Protein AF-A0A815LJ45-F1 (afdb_monomer_lite)

Structure (mmCIF, N/CA/C/O backbone):
data_AF-A0A815LJ45-F1
#
_entry.id   AF-A0A815LJ45-F1
#
loop_
_atom_site.group_PDB
_atom_site.id
_atom_site.type_symbol
_atom_site.label_atom_id
_atom_site.label_alt_id
_atom_site.label_comp_id
_atom_site.label_asym_id
_atom_site.label_entity_id
_atom_site.label_seq_id
_atom_site.pdbx_PDB_ins_code
_atom_site.Cartn_x
_atom_site.Cartn_y
_atom_site.Cartn_z
_atom_site.occupancy
_atom_site.B_iso_or_equiv
_atom_site.auth_seq_id
_atom_site.auth_comp_id
_atom_site.auth_asym_id
_atom_site.auth_atom_id
_atom_site.pdbx_PDB_model_num
ATOM 1 N N . MET A 1 1 ? 2.886 -9.103 -14.805 1.00 48.50 1 MET A N 1
ATOM 2 C CA . MET A 1 1 ? 1.710 -8.616 -14.045 1.00 48.50 1 MET A CA 1
ATOM 3 C C . MET A 1 1 ? 1.978 -8.802 -12.546 1.00 48.50 1 MET A C 1
ATOM 5 O O . MET A 1 1 ? 1.278 -9.537 -11.872 1.00 48.50 1 MET A O 1
ATOM 9 N N . LEU A 1 2 ? 3.054 -8.185 -12.038 1.00 46.62 2 LEU A N 1
ATOM 10 C CA . LEU A 1 2 ? 3.674 -8.538 -10.748 1.00 46.62 2 LEU A CA 1
ATOM 11 C C . LEU A 1 2 ? 3.187 -7.682 -9.554 1.00 46.62 2 LEU A C 1
ATOM 13 O O . LEU A 1 2 ? 3.684 -7.843 -8.452 1.00 46.62 2 LEU A O 1
ATOM 17 N N . LEU A 1 3 ? 2.211 -6.784 -9.755 1.00 54.44 3 LEU A N 1
ATOM 18 C CA . LEU A 1 3 ? 1.687 -5.864 -8.722 1.00 54.44 3 LEU A CA 1
ATOM 19 C C . LEU A 1 3 ? 0.338 -6.307 -8.109 1.00 54.44 3 LEU A C 1
ATOM 21 O O . LEU A 1 3 ? -0.313 -5.557 -7.384 1.00 54.44 3 LEU A O 1
ATOM 25 N N . SER A 1 4 ? -0.126 -7.511 -8.455 1.00 55.34 4 SER A N 1
ATOM 26 C CA . SER A 1 4 ? -1.468 -7.998 -8.109 1.00 55.34 4 SER A CA 1
ATOM 27 C C . SER A 1 4 ? -1.611 -8.449 -6.651 1.00 55.34 4 SER A C 1
ATOM 29 O O . SER A 1 4 ? -2.731 -8.522 -6.165 1.00 55.34 4 SER A O 1
ATOM 31 N N . ALA A 1 5 ? -0.520 -8.793 -5.960 1.00 53.91 5 ALA A N 1
ATOM 32 C CA . ALA A 1 5 ? -0.608 -9.372 -4.617 1.00 53.91 5 ALA A CA 1
ATOM 33 C C . ALA A 1 5 ? -0.769 -8.309 -3.512 1.00 53.91 5 ALA A C 1
ATOM 35 O O . ALA A 1 5 ? -1.632 -8.463 -2.649 1.00 53.91 5 ALA A O 1
ATOM 36 N N . ASP A 1 6 ? -0.023 -7.198 -3.573 1.00 72.44 6 ASP A N 1
ATOM 37 C CA . ASP A 1 6 ? -0.115 -6.116 -2.574 1.00 72.44 6 ASP A CA 1
ATOM 38 C C . ASP A 1 6 ? -1.450 -5.364 -2.632 1.00 72.44 6 ASP A C 1
ATOM 40 O O . ASP A 1 6 ? -2.032 -5.008 -1.605 1.00 72.44 6 ASP A O 1
ATOM 44 N N . SER A 1 7 ? -1.985 -5.157 -3.836 1.00 82.25 7 SER A N 1
ATOM 45 C CA . SER A 1 7 ? -3.263 -4.464 -4.032 1.00 82.25 7 SER A CA 1
ATOM 46 C C . SER A 1 7 ? -4.451 -5.271 -3.491 1.00 82.25 7 SER A C 1
ATOM 48 O O . SER A 1 7 ? -5.361 -4.701 -2.894 1.00 82.25 7 SER A O 1
ATOM 50 N N . CYS A 1 8 ? -4.432 -6.602 -3.619 1.00 85.94 8 CYS A N 1
ATOM 51 C CA . CYS A 1 8 ? -5.471 -7.463 -3.049 1.00 85.94 8 CYS A CA 1
ATOM 52 C C . CYS A 1 8 ? -5.411 -7.519 -1.518 1.00 85.94 8 CYS A C 1
ATOM 54 O O . CYS A 1 8 ? -6.452 -7.454 -0.863 1.00 85.94 8 CYS A O 1
ATOM 56 N N . LEU A 1 9 ? -4.210 -7.616 -0.939 1.00 87.25 9 LEU A N 1
ATOM 57 C CA . LEU A 1 9 ? -4.049 -7.641 0.514 1.00 87.25 9 LEU A CA 1
ATOM 58 C C . LEU A 1 9 ? -4.470 -6.305 1.141 1.00 87.25 9 LEU A C 1
ATOM 60 O O . LEU A 1 9 ? -5.225 -6.293 2.111 1.00 87.25 9 LEU A O 1
ATOM 64 N N . THR A 1 10 ? -4.047 -5.181 0.556 1.00 88.94 10 THR A N 1
ATOM 65 C CA . THR A 1 10 ? -4.463 -3.842 1.007 1.00 88.94 10 THR A CA 1
ATOM 66 C C . THR A 1 10 ? -5.972 -3.632 0.870 1.00 88.94 10 THR A C 1
ATOM 68 O O . THR A 1 10 ? -6.578 -3.069 1.780 1.00 88.94 10 THR A O 1
ATOM 71 N N . ALA A 1 11 ? -6.602 -4.157 -0.188 1.00 89.94 11 ALA A N 1
ATOM 72 C CA . ALA A 1 11 ? -8.059 -4.147 -0.336 1.00 89.94 11 ALA A CA 1
ATOM 73 C C . ALA A 1 11 ? -8.775 -4.951 0.760 1.00 89.94 11 ALA A C 1
ATOM 75 O O . ALA A 1 11 ? -9.761 -4.476 1.320 1.00 89.94 11 ALA A O 1
ATOM 76 N N . LEU A 1 12 ? -8.280 -6.152 1.088 1.00 92.38 12 LEU A N 1
ATOM 77 C CA . LEU A 1 12 ? -8.844 -6.982 2.157 1.00 92.38 12 LEU A CA 1
ATOM 78 C C . LEU A 1 12 ? -8.723 -6.298 3.522 1.00 92.38 12 LEU A C 1
ATOM 80 O O . LEU A 1 12 ? -9.699 -6.259 4.271 1.00 92.38 12 LEU A O 1
ATOM 84 N N . VAL A 1 13 ? -7.557 -5.722 3.828 1.00 91.38 13 VAL A N 1
ATOM 85 C CA . VAL A 1 13 ? -7.333 -4.972 5.073 1.00 91.38 13 VAL A CA 1
ATOM 86 C C . VAL A 1 13 ? -8.279 -3.775 5.148 1.00 91.38 13 VAL A C 1
ATOM 88 O O . VAL A 1 13 ? -8.989 -3.632 6.142 1.00 91.38 13 VAL A O 1
ATOM 91 N N . PHE A 1 1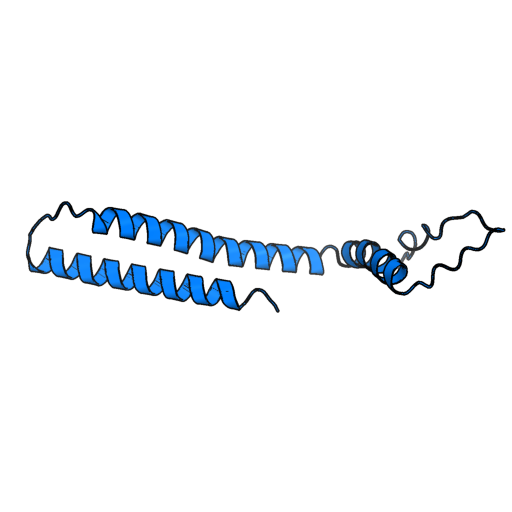4 ? -8.370 -2.978 4.081 1.00 92.25 14 PHE A N 1
ATOM 92 C CA . PHE A 1 14 ? -9.272 -1.827 4.014 1.00 92.25 14 PHE A CA 1
ATOM 93 C C . PHE A 1 14 ? -10.747 -2.226 4.192 1.00 92.25 14 PHE A C 1
ATOM 95 O O . PHE A 1 14 ? -11.464 -1.622 4.988 1.00 92.25 14 PHE A O 1
ATOM 102 N N . ALA A 1 15 ? -11.202 -3.281 3.509 1.00 94.12 15 ALA A N 1
ATOM 103 C CA . ALA A 1 15 ? -12.571 -3.777 3.631 1.00 94.12 15 ALA A CA 1
ATOM 104 C C . ALA A 1 15 ? -12.879 -4.279 5.050 1.00 94.12 15 ALA A C 1
ATOM 106 O O . ALA A 1 15 ? -13.951 -4.000 5.589 1.00 94.12 15 ALA A O 1
ATOM 107 N N . SER A 1 16 ? -11.932 -4.989 5.674 1.00 94.06 16 SER A N 1
ATOM 108 C CA . SER A 1 16 ? -12.080 -5.466 7.051 1.00 94.06 16 SER A CA 1
ATOM 109 C C . SER A 1 16 ? -12.148 -4.320 8.066 1.00 94.06 16 SER A C 1
ATOM 111 O O . SER A 1 16 ? -12.957 -4.383 8.993 1.00 94.06 16 SER A O 1
ATOM 113 N N . ASP A 1 17 ? -11.374 -3.249 7.864 1.00 93.75 17 ASP A N 1
ATOM 114 C CA . ASP A 1 17 ? -11.393 -2.062 8.721 1.00 93.75 17 ASP A CA 1
ATOM 115 C C . ASP A 1 17 ? -12.714 -1.292 8.585 1.00 93.75 17 ASP A C 1
ATOM 117 O O . ASP A 1 17 ? -13.349 -0.967 9.588 1.00 93.75 17 ASP A O 1
ATOM 121 N N . MET A 1 18 ? -13.207 -1.115 7.354 1.00 93.12 18 MET A N 1
ATOM 122 C CA . MET A 1 18 ? -14.508 -0.490 7.090 1.00 93.12 18 MET A CA 1
ATOM 123 C C . MET A 1 18 ? -15.668 -1.276 7.712 1.00 93.12 18 MET A C 1
ATOM 125 O O . MET A 1 18 ? -16.544 -0.688 8.351 1.00 93.12 18 MET A O 1
ATOM 129 N N . LEU A 1 19 ? -15.654 -2.608 7.595 1.00 95.62 19 LEU A N 1
ATOM 130 C CA . LEU A 1 19 ? -16.623 -3.470 8.278 1.00 95.62 19 LEU A CA 1
ATOM 131 C C . LEU A 1 19 ? -16.517 -3.329 9.800 1.00 95.62 19 LEU A C 1
ATOM 133 O O . LEU A 1 19 ? -17.533 -3.190 10.481 1.00 95.62 19 LEU A O 1
ATOM 137 N N . GLY A 1 20 ? -15.297 -3.315 10.338 1.00 92.19 20 GLY A N 1
ATOM 138 C CA . GLY A 1 20 ? -15.049 -3.130 11.764 1.00 92.19 20 GLY A CA 1
ATOM 139 C C . GLY A 1 20 ? -15.583 -1.796 12.290 1.00 92.19 20 GLY A C 1
ATOM 140 O O . GLY A 1 20 ? -16.209 -1.765 13.354 1.00 92.19 20 GLY A O 1
ATOM 141 N N . MET A 1 21 ? -15.373 -0.707 11.548 1.00 90.50 21 MET A N 1
ATOM 142 C CA . MET A 1 21 ? -15.903 0.622 11.860 1.00 90.50 21 MET A CA 1
ATOM 143 C C . MET A 1 21 ? -17.433 0.646 11.814 1.00 90.50 21 MET A C 1
ATOM 145 O O . MET A 1 21 ? -18.049 1.194 12.726 1.00 90.50 21 MET A O 1
ATOM 149 N N . GLY A 1 22 ? -18.049 -0.010 10.826 1.00 92.12 22 GLY A N 1
ATOM 150 C CA . GLY A 1 22 ? -19.506 -0.143 10.736 1.00 92.12 22 GLY A CA 1
ATOM 151 C C . GLY A 1 22 ? -20.111 -0.894 11.925 1.00 92.12 22 GLY A C 1
ATOM 152 O O . GLY A 1 22 ? -21.067 -0.420 12.535 1.00 92.12 22 GLY A O 1
ATOM 153 N N . VAL A 1 23 ? -19.516 -2.027 12.316 1.00 92.88 23 VAL A N 1
ATOM 154 C CA . VAL A 1 23 ? -19.963 -2.801 13.488 1.00 92.88 23 VAL A CA 1
ATOM 155 C C . VAL A 1 23 ? -19.805 -1.996 14.779 1.00 92.88 23 VAL A C 1
ATOM 157 O O . VAL A 1 23 ? -20.698 -2.010 15.623 1.00 92.88 23 VAL A O 1
ATOM 160 N N . PHE A 1 24 ? -18.696 -1.271 14.940 1.00 89.94 24 PHE A N 1
ATOM 161 C CA . PHE A 1 24 ? -18.464 -0.431 16.119 1.00 89.94 24 PHE A CA 1
ATOM 162 C C . PHE A 1 24 ? -19.448 0.739 16.199 1.00 89.94 24 PHE A C 1
ATOM 164 O O . PHE A 1 24 ? -20.016 0.992 17.260 1.00 89.94 24 PHE A O 1
ATOM 171 N N . ALA A 1 25 ? -19.693 1.420 15.076 1.00 89.81 25 ALA A N 1
ATOM 172 C CA . ALA A 1 25 ? -20.690 2.480 14.996 1.00 89.81 25 ALA A CA 1
ATOM 173 C C . ALA A 1 25 ? -22.081 1.953 15.374 1.00 89.81 25 ALA A C 1
ATOM 175 O O . ALA A 1 25 ? -22.731 2.533 16.239 1.00 89.81 25 ALA A O 1
ATOM 176 N N . LEU A 1 26 ? -22.485 0.804 14.817 1.00 93.38 26 LEU A N 1
ATOM 177 C CA . LEU A 1 26 ? -23.764 0.163 15.126 1.00 93.38 26 LEU A CA 1
ATOM 178 C C . LEU A 1 26 ? -23.890 -0.200 16.613 1.00 93.38 26 LEU A C 1
ATOM 180 O O . LEU A 1 26 ? -24.938 0.004 17.220 1.00 93.38 26 LEU A O 1
ATOM 184 N N . GLN A 1 27 ? -22.826 -0.727 17.222 1.00 91.38 27 GLN A N 1
ATOM 185 C CA . GLN A 1 27 ? -22.829 -1.068 18.646 1.00 91.38 27 GLN A CA 1
ATOM 186 C C . GLN A 1 27 ? -22.931 0.160 19.554 1.00 91.38 27 GLN A C 1
ATOM 188 O O . GLN A 1 27 ? -23.602 0.088 20.585 1.00 91.38 27 GLN A O 1
ATOM 193 N N . ASN A 1 28 ? -22.277 1.265 19.195 1.00 86.38 28 ASN A N 1
ATOM 194 C CA . ASN A 1 28 ? -22.370 2.508 19.959 1.00 86.38 28 ASN A CA 1
ATOM 195 C C . ASN A 1 28 ? -23.746 3.154 19.823 1.00 86.38 28 ASN A C 1
ATOM 197 O O . ASN A 1 28 ? -24.275 3.644 20.819 1.00 86.38 28 ASN A O 1
ATOM 201 N N . ASP A 1 29 ? -24.331 3.106 18.627 1.00 91.19 29 ASP A N 1
ATOM 202 C CA . ASP A 1 29 ? -25.672 3.626 18.369 1.00 91.19 29 ASP A CA 1
ATOM 203 C C . ASP A 1 29 ? -26.722 2.850 19.179 1.00 91.19 29 ASP A C 1
ATOM 205 O O . ASP A 1 29 ? -27.497 3.442 19.923 1.00 91.19 29 ASP A O 1
ATOM 209 N N . LEU A 1 30 ? -26.646 1.511 19.177 1.00 94.56 30 LEU A N 1
ATOM 210 C CA . LEU A 1 30 ? -27.536 0.649 19.968 1.00 94.56 30 LEU A CA 1
ATOM 211 C C . LEU A 1 30 ? -27.435 0.869 21.482 1.00 94.56 30 LEU A C 1
ATOM 213 O O . LEU A 1 30 ? -28.410 0.651 22.200 1.00 94.56 30 LEU A O 1
ATOM 217 N N . LYS A 1 31 ? -26.254 1.231 21.992 1.00 91.38 31 LYS A N 1
ATOM 218 C CA . LYS A 1 31 ? -26.024 1.379 23.436 1.00 91.38 31 LYS A CA 1
ATOM 219 C C . LYS A 1 31 ? -26.168 2.819 23.925 1.00 91.38 31 LYS A C 1
ATOM 221 O O . LYS A 1 31 ? -26.261 3.008 25.132 1.00 91.38 31 LYS A O 1
ATOM 226 N N . HIS A 1 32 ? -26.194 3.816 23.037 1.00 82.94 32 HIS A N 1
ATOM 227 C CA . HIS A 1 32 ? -26.181 5.245 23.381 1.00 82.94 32 HIS A CA 1
ATOM 228 C C . HIS A 1 32 ? -25.059 5.650 24.363 1.00 82.94 32 HIS A C 1
ATOM 230 O O . HIS A 1 32 ? -25.215 6.582 25.151 1.00 82.94 32 HIS A O 1
ATOM 236 N N . ILE A 1 33 ? -23.904 4.973 24.328 1.00 79.75 33 ILE A N 1
ATOM 237 C CA . ILE A 1 33 ? -22.753 5.305 25.182 1.00 79.75 33 ILE A CA 1
ATOM 238 C C . ILE A 1 33 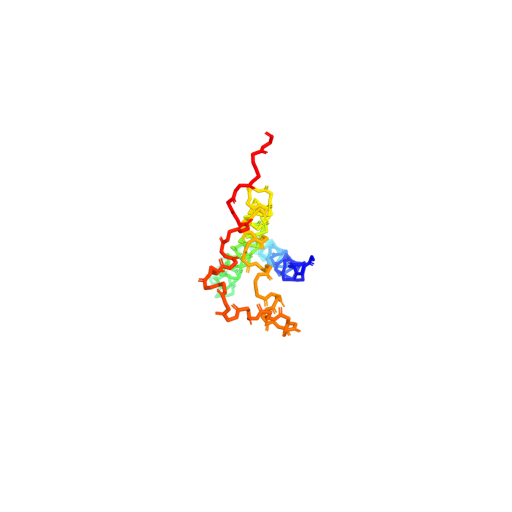? -21.669 5.944 24.314 1.00 79.75 33 ILE A C 1
ATOM 240 O O . ILE A 1 33 ? -21.168 5.325 23.376 1.00 79.75 33 ILE A O 1
ATOM 244 N N . GLN A 1 34 ? -21.268 7.174 24.643 1.00 75.62 34 GLN A N 1
ATOM 245 C CA . GLN A 1 34 ? -20.089 7.800 24.043 1.00 75.62 34 GLN A CA 1
ATOM 246 C C . GLN A 1 34 ? -18.818 7.206 24.660 1.00 75.62 34 GLN A C 1
ATOM 248 O O . GLN A 1 34 ? -18.349 7.649 25.708 1.00 75.62 34 GLN A O 1
ATOM 253 N N . PHE A 1 35 ? -18.244 6.200 24.000 1.00 72.25 35 PHE A N 1
ATOM 254 C CA . PHE A 1 35 ? -16.931 5.673 24.358 1.00 72.25 35 PHE A CA 1
ATOM 255 C C . PHE A 1 35 ? -15.818 6.499 23.709 1.00 72.25 35 PHE A C 1
ATOM 257 O O . PHE A 1 35 ? -15.690 6.559 22.484 1.00 72.25 35 PHE A O 1
ATOM 264 N N . ARG A 1 36 ? -14.961 7.108 24.537 1.00 72.06 36 ARG A N 1
ATOM 265 C CA . ARG A 1 36 ? -13.676 7.661 24.091 1.00 72.06 36 ARG A CA 1
ATOM 266 C C . ARG A 1 36 ? -12.667 6.521 23.994 1.00 72.06 36 ARG A C 1
ATOM 268 O O . ARG A 1 36 ? -11.844 6.341 24.885 1.00 72.06 36 ARG A O 1
ATOM 275 N N . ASP A 1 37 ? -12.784 5.730 22.935 1.00 78.06 37 ASP A N 1
ATOM 276 C CA . ASP A 1 37 ? -11.997 4.509 22.786 1.00 78.06 37 ASP A CA 1
ATOM 277 C C . ASP A 1 37 ? -10.726 4.749 21.963 1.00 78.06 37 ASP A C 1
ATOM 279 O O . ASP A 1 37 ? -10.778 5.244 20.831 1.00 78.06 37 ASP A O 1
ATOM 283 N N . SER A 1 38 ? -9.568 4.381 22.514 1.00 86.50 38 SER A N 1
ATOM 284 C CA . SER A 1 38 ? -8.274 4.464 21.817 1.00 86.50 38 SER A CA 1
ATOM 285 C C . SER A 1 38 ? -8.248 3.581 20.565 1.00 86.50 38 SER A C 1
ATOM 287 O O . SER A 1 38 ? -7.601 3.923 19.573 1.00 86.50 38 SER A O 1
ATOM 289 N N . PHE A 1 39 ? -9.034 2.502 20.565 1.00 84.00 39 PHE A N 1
ATOM 290 C CA . PHE A 1 39 ? -9.243 1.638 19.405 1.00 84.00 39 PHE A CA 1
ATOM 291 C C . PHE A 1 39 ? -9.900 2.352 18.217 1.00 84.00 39 PHE A C 1
ATOM 293 O O . PHE A 1 39 ? -9.594 2.015 17.075 1.00 84.00 39 PHE A O 1
ATOM 300 N N . CYS A 1 40 ? -10.753 3.355 18.452 1.00 85.75 40 CYS A N 1
ATOM 301 C CA . CYS A 1 40 ? -11.372 4.136 17.376 1.00 85.75 40 CYS A CA 1
ATOM 302 C C . CYS A 1 40 ? -10.322 4.968 16.622 1.00 85.75 40 CYS A C 1
ATOM 304 O O . CYS A 1 40 ? -10.286 4.974 15.392 1.00 85.75 40 CYS A O 1
ATOM 306 N N . ILE A 1 41 ? -9.406 5.603 17.363 1.00 90.25 41 ILE A N 1
ATOM 307 C CA . ILE A 1 41 ? -8.293 6.369 16.783 1.00 90.25 41 ILE A CA 1
ATOM 308 C C . ILE A 1 41 ? -7.362 5.440 15.997 1.00 90.25 41 ILE A C 1
ATOM 310 O O . ILE A 1 41 ? -6.981 5.762 14.873 1.00 90.25 41 ILE A O 1
ATOM 314 N N . PHE A 1 42 ? -7.035 4.273 16.559 1.00 90.50 42 PHE A N 1
ATOM 315 C CA . PHE A 1 42 ? -6.205 3.275 15.885 1.00 90.50 42 PHE A CA 1
ATOM 316 C C . PHE A 1 42 ? -6.827 2.798 14.565 1.00 90.50 42 PHE A C 1
ATOM 318 O O . PHE A 1 42 ? -6.151 2.808 13.540 1.00 90.50 42 PHE A O 1
ATOM 325 N N . ARG A 1 43 ? -8.119 2.443 14.560 1.00 89.62 43 ARG A N 1
ATOM 326 C CA . ARG A 1 43 ? -8.828 2.033 13.337 1.00 89.62 43 ARG A CA 1
ATOM 327 C C . ARG A 1 43 ? -8.868 3.139 12.296 1.00 89.62 43 ARG A C 1
ATOM 329 O O . ARG A 1 43 ? -8.533 2.897 11.148 1.00 89.62 43 ARG A O 1
ATOM 336 N N . CYS A 1 44 ? -9.157 4.375 12.703 1.00 90.12 44 CYS A N 1
ATOM 337 C CA . CYS A 1 44 ? -9.099 5.521 11.797 1.00 90.12 44 CYS A CA 1
ATOM 338 C C . CYS A 1 44 ? -7.720 5.647 11.123 1.00 90.12 44 CYS A C 1
ATOM 340 O O . CYS A 1 44 ? -7.632 5.821 9.908 1.00 90.12 44 CYS A O 1
ATOM 342 N N . TYR A 1 45 ? -6.635 5.482 11.887 1.00 93.81 45 TYR A N 1
ATOM 343 C CA . TYR A 1 45 ? -5.281 5.502 11.336 1.00 93.81 45 TYR A CA 1
ATOM 344 C C . TYR A 1 45 ? -5.044 4.360 10.335 1.00 93.81 45 TYR A C 1
ATOM 346 O O . TYR A 1 45 ? -4.551 4.600 9.231 1.00 93.81 45 TYR A O 1
ATOM 354 N N . VAL A 1 46 ? -5.445 3.132 10.678 1.00 92.50 46 VAL A N 1
ATOM 355 C CA . VAL A 1 46 ? -5.341 1.963 9.788 1.00 92.50 46 VAL A CA 1
ATOM 356 C C . VAL A 1 46 ? -6.155 2.164 8.504 1.00 92.50 46 VAL A C 1
ATOM 358 O O . VAL A 1 46 ? -5.646 1.899 7.412 1.00 92.50 46 VAL A O 1
ATOM 361 N N . GLY A 1 47 ? -7.374 2.692 8.600 1.00 93.25 47 GLY A N 1
ATOM 362 C CA . GLY A 1 47 ? -8.239 2.993 7.461 1.00 93.25 47 GLY A CA 1
ATOM 363 C C . GLY A 1 47 ? -7.646 4.038 6.517 1.00 93.25 47 GLY A C 1
ATOM 364 O O . GLY A 1 47 ? -7.645 3.852 5.300 1.00 93.25 47 GLY A O 1
ATOM 365 N N . VAL A 1 48 ? -7.064 5.114 7.054 1.00 93.56 48 VAL A N 1
ATOM 366 C CA . VAL A 1 48 ? -6.403 6.151 6.240 1.00 93.56 48 VAL A CA 1
ATOM 367 C C . VAL A 1 48 ? -5.161 5.598 5.534 1.00 93.56 48 VAL A C 1
ATOM 369 O O . VAL A 1 48 ? -4.974 5.821 4.333 1.00 93.56 48 VAL A O 1
ATOM 372 N N . VAL A 1 49 ? -4.319 4.843 6.243 1.00 92.38 49 VAL A N 1
ATOM 373 C CA . VAL A 1 49 ? -3.097 4.261 5.664 1.00 92.38 49 VAL A CA 1
ATOM 374 C C . VAL A 1 49 ? -3.435 3.227 4.589 1.00 92.38 49 VAL A C 1
ATOM 376 O O . VAL A 1 49 ? -2.874 3.262 3.496 1.00 92.38 49 VAL A O 1
ATOM 379 N N . SER A 1 50 ? -4.395 2.339 4.846 1.00 91.50 50 SER A N 1
ATOM 380 C CA . SER A 1 50 ? -4.815 1.335 3.861 1.00 91.50 50 SER A CA 1
ATOM 381 C C . SER A 1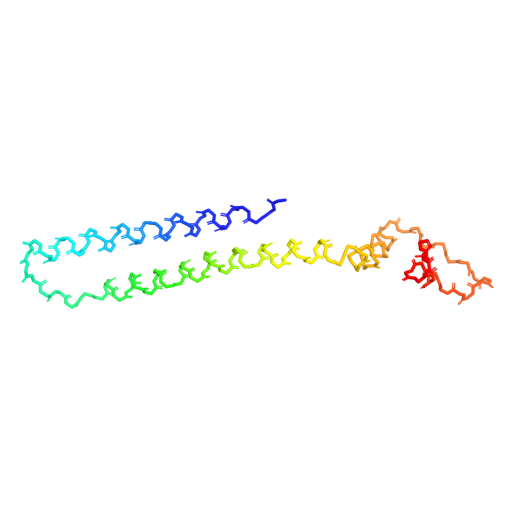 50 ? -5.480 1.963 2.631 1.00 91.50 50 SER A C 1
ATOM 383 O O . SER A 1 50 ? -5.179 1.557 1.510 1.00 91.50 50 SER A O 1
ATOM 385 N N . CYS A 1 51 ? -6.290 3.013 2.803 1.00 90.56 51 CYS A N 1
ATOM 386 C CA . CYS A 1 51 ? -6.891 3.761 1.694 1.00 90.56 51 CYS A CA 1
ATOM 387 C C . CYS A 1 51 ? -5.838 4.441 0.805 1.00 90.56 51 CYS A C 1
ATOM 389 O O . CYS A 1 51 ? -5.890 4.352 -0.425 1.00 90.56 51 CYS A O 1
ATOM 391 N N . THR A 1 52 ? -4.849 5.101 1.415 1.00 91.19 52 THR A N 1
ATOM 392 C CA . THR A 1 52 ? -3.762 5.748 0.663 1.00 91.19 52 THR A CA 1
ATOM 393 C C . THR A 1 52 ? -2.885 4.727 -0.063 1.00 91.19 52 THR A C 1
ATOM 395 O O . THR A 1 52 ? -2.570 4.937 -1.234 1.00 91.19 52 THR A O 1
ATOM 398 N N . ALA A 1 53 ? -2.567 3.590 0.565 1.00 89.38 53 ALA A N 1
ATOM 399 C CA . ALA A 1 53 ? -1.831 2.492 -0.068 1.00 89.38 53 ALA A CA 1
ATOM 400 C C . ALA A 1 53 ? -2.596 1.868 -1.251 1.00 89.38 53 ALA A C 1
ATOM 402 O O . ALA A 1 53 ? -2.015 1.622 -2.314 1.00 89.38 53 ALA A O 1
ATOM 403 N N . PHE A 1 54 ? -3.905 1.659 -1.096 1.00 88.75 54 PHE A N 1
ATOM 404 C CA . PHE A 1 54 ? -4.771 1.117 -2.142 1.00 88.75 54 PHE A CA 1
ATOM 405 C C . PHE A 1 54 ? -4.831 2.060 -3.353 1.00 88.75 54 PHE A C 1
ATOM 407 O O . PHE A 1 54 ? -4.504 1.659 -4.470 1.00 88.75 54 PHE A O 1
ATOM 414 N N . ASN A 1 55 ? -5.136 3.344 -3.137 1.00 89.31 55 ASN A N 1
ATOM 415 C CA . ASN A 1 55 ? -5.199 4.344 -4.209 1.00 89.31 55 ASN A CA 1
ATOM 416 C C . ASN A 1 55 ? -3.833 4.599 -4.867 1.00 89.31 55 ASN A C 1
ATOM 418 O O . ASN A 1 55 ? -3.742 4.716 -6.091 1.00 89.31 55 ASN A O 1
ATOM 422 N N . GLY A 1 56 ? -2.761 4.639 -4.069 1.00 89.25 56 GLY A N 1
ATOM 423 C CA . GLY A 1 56 ? -1.391 4.794 -4.560 1.00 89.25 56 GLY A CA 1
ATOM 424 C C . GLY A 1 56 ? -0.979 3.660 -5.500 1.00 89.25 56 GLY A C 1
ATOM 425 O O . GLY A 1 56 ? -0.341 3.905 -6.525 1.00 89.25 56 GLY A O 1
ATOM 426 N N . SER A 1 57 ? -1.420 2.434 -5.208 1.00 87.38 57 SER A N 1
ATOM 427 C CA . SER A 1 57 ? -1.154 1.257 -6.041 1.00 87.38 57 SER A CA 1
ATOM 428 C C . SER A 1 57 ? -1.789 1.368 -7.433 1.00 87.38 57 SER A C 1
ATOM 430 O O . SER A 1 57 ? -1.125 1.082 -8.434 1.00 87.38 57 SER A O 1
ATOM 432 N N . PHE A 1 58 ? -3.038 1.844 -7.535 1.00 86.69 58 PHE A N 1
ATOM 433 C CA . PHE A 1 58 ? -3.679 2.081 -8.839 1.00 86.69 58 PHE A CA 1
ATOM 434 C C . PHE A 1 58 ? -3.027 3.217 -9.616 1.00 86.69 58 PHE A C 1
ATOM 436 O O . PHE A 1 58 ? -2.852 3.101 -10.829 1.00 86.69 58 PHE A O 1
ATOM 443 N N . LEU A 1 59 ? -2.637 4.295 -8.931 1.00 88.31 59 LEU A N 1
ATOM 444 C CA . LEU A 1 59 ? -1.952 5.416 -9.566 1.00 88.31 59 LEU A CA 1
ATOM 445 C C . LEU A 1 59 ? -0.615 4.969 -10.163 1.00 88.31 59 LEU A C 1
ATOM 447 O O . LEU A 1 59 ? -0.359 5.223 -11.338 1.00 88.31 59 LEU A O 1
ATOM 451 N N . LEU A 1 60 ? 0.203 4.239 -9.401 1.00 86.19 60 LEU A N 1
ATOM 452 C CA . LEU A 1 60 ? 1.465 3.684 -9.898 1.00 86.19 60 LEU A CA 1
ATOM 453 C C . LEU A 1 60 ? 1.245 2.745 -11.086 1.00 86.19 60 LEU A C 1
ATOM 455 O O . LEU A 1 60 ? 1.985 2.810 -12.067 1.00 86.19 60 LEU A O 1
ATOM 459 N N . GLN A 1 61 ? 0.207 1.908 -11.042 1.00 87.44 61 GLN A N 1
ATOM 460 C CA . GLN A 1 61 ? -0.123 1.027 -12.158 1.00 87.44 61 GLN A CA 1
ATOM 461 C C . GLN A 1 61 ? -0.545 1.806 -13.413 1.00 87.44 61 GLN A C 1
ATOM 463 O O . GLN A 1 61 ? -0.154 1.434 -14.523 1.00 87.44 61 GLN A O 1
ATOM 468 N N . ALA A 1 62 ? -1.319 2.882 -13.258 1.00 87.50 62 ALA A N 1
ATOM 469 C CA . ALA A 1 62 ? -1.725 3.749 -14.359 1.00 87.50 62 ALA A CA 1
ATOM 470 C C . ALA A 1 62 ? -0.521 4.478 -14.970 1.00 87.50 62 ALA A C 1
ATOM 472 O O . ALA A 1 62 ? -0.348 4.456 -16.187 1.00 87.50 62 ALA A O 1
ATOM 473 N N . VAL A 1 63 ? 0.354 5.038 -14.130 1.00 88.19 63 VAL A N 1
ATOM 474 C CA . VAL A 1 63 ? 1.599 5.693 -14.554 1.00 88.19 63 VAL A CA 1
ATOM 475 C C . VAL A 1 63 ? 2.503 4.709 -15.295 1.00 88.19 63 VAL A C 1
ATOM 477 O O . VAL A 1 63 ? 2.981 5.010 -16.385 1.00 88.19 63 VAL A O 1
ATOM 480 N N . TYR A 1 64 ? 2.682 3.498 -14.766 1.00 85.31 64 TYR A N 1
ATOM 481 C CA . TYR A 1 64 ? 3.468 2.454 -15.422 1.00 85.31 64 TYR A CA 1
ATOM 482 C C . TYR A 1 64 ? 2.927 2.106 -16.817 1.00 85.31 64 TYR A C 1
ATOM 484 O O . TYR A 1 64 ? 3.684 2.059 -17.786 1.00 85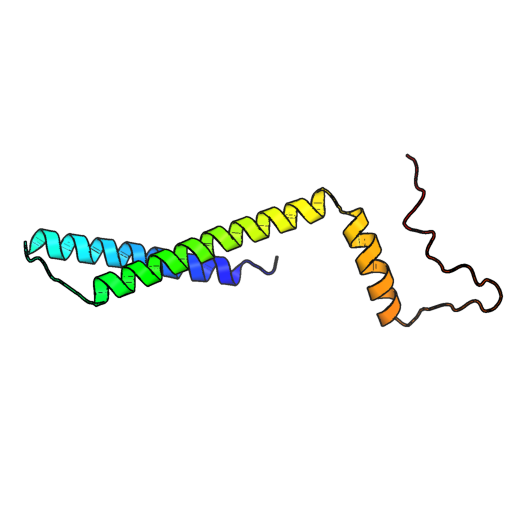.31 64 TYR A O 1
ATOM 492 N N . ARG A 1 65 ? 1.606 1.910 -16.945 1.00 86.38 65 ARG A N 1
ATOM 493 C CA . ARG A 1 65 ? 0.964 1.647 -18.244 1.00 86.38 65 ARG A CA 1
ATOM 494 C C . ARG A 1 65 ? 1.107 2.830 -19.199 1.00 86.38 65 ARG A C 1
ATOM 496 O O . ARG A 1 65 ? 1.370 2.617 -20.378 1.00 86.38 65 ARG A O 1
ATOM 503 N N . TYR A 1 66 ? 0.980 4.054 -18.695 1.00 88.12 66 TYR A N 1
ATOM 504 C CA . TYR A 1 66 ? 1.178 5.268 -19.481 1.00 88.12 66 TYR A CA 1
ATOM 505 C C . TYR A 1 66 ? 2.598 5.342 -20.056 1.00 88.12 66 TYR A C 1
ATOM 507 O O . TYR A 1 66 ? 2.755 5.548 -21.256 1.00 88.12 66 TYR A O 1
ATOM 515 N N . PHE A 1 67 ? 3.629 5.093 -19.243 1.00 83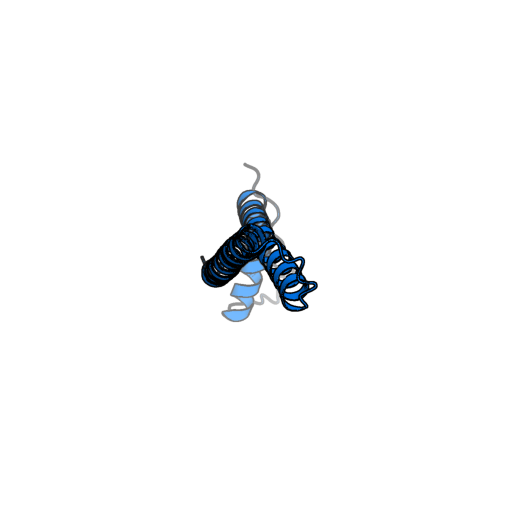.25 67 PHE A N 1
ATOM 516 C CA . PHE A 1 67 ? 5.017 5.104 -19.713 1.00 83.25 67 PHE A CA 1
ATOM 517 C C . PHE A 1 67 ? 5.291 4.057 -20.795 1.00 83.25 67 PHE A C 1
ATOM 519 O O . PHE A 1 67 ? 5.967 4.369 -21.772 1.00 83.25 67 PHE A O 1
ATOM 526 N N . ILE A 1 68 ? 4.738 2.849 -20.661 1.00 83.44 68 ILE A N 1
ATOM 527 C CA . ILE A 1 68 ? 4.876 1.802 -21.685 1.00 83.44 68 ILE A CA 1
ATOM 528 C C . ILE A 1 68 ? 4.261 2.238 -23.017 1.00 83.44 68 ILE A C 1
ATOM 530 O O . ILE A 1 68 ? 4.849 1.996 -24.067 1.00 83.44 68 ILE A O 1
ATOM 534 N N . VAL A 1 69 ? 3.081 2.861 -22.980 1.00 84.06 69 VAL A N 1
ATOM 535 C CA . VAL A 1 69 ? 2.339 3.229 -24.193 1.00 84.06 69 VAL A CA 1
ATOM 536 C C . VAL A 1 69 ? 2.915 4.478 -24.859 1.00 84.06 69 VAL A C 1
ATOM 538 O O . VAL A 1 69 ? 3.036 4.512 -26.079 1.00 84.06 69 VAL A O 1
ATOM 541 N N . VAL A 1 70 ? 3.272 5.502 -24.082 1.00 85.69 70 VAL A N 1
ATOM 542 C CA . VAL A 1 70 ? 3.725 6.797 -24.620 1.00 85.69 70 VAL A CA 1
ATOM 543 C C . VAL A 1 70 ? 5.215 6.797 -24.942 1.00 85.69 70 VAL A C 1
ATOM 545 O O . VAL A 1 70 ? 5.635 7.433 -25.906 1.00 85.69 70 VAL A O 1
ATOM 548 N N . TYR A 1 71 ? 6.020 6.056 -24.180 1.00 82.56 71 TYR A N 1
ATOM 549 C CA . TYR A 1 71 ? 7.473 6.025 -24.341 1.00 82.56 71 TYR A CA 1
ATOM 550 C C . TYR A 1 71 ? 8.022 4.605 -24.580 1.00 82.56 71 TYR A C 1
ATOM 552 O O . TYR A 1 71 ? 8.987 4.204 -23.919 1.00 82.56 71 TYR A O 1
ATOM 560 N N . PRO A 1 72 ? 7.490 3.839 -25.557 1.00 70.75 72 PRO A N 1
ATOM 561 C CA . PRO A 1 72 ? 7.969 2.484 -25.832 1.00 70.75 72 PRO A CA 1
ATOM 562 C C . PRO A 1 72 ? 9.438 2.485 -26.286 1.00 70.75 72 PRO A C 1
ATOM 564 O O . PRO A 1 72 ? 10.221 1.622 -25.891 1.00 70.75 72 PRO A O 1
ATOM 567 N N . HIS A 1 73 ? 9.841 3.507 -27.050 1.00 69.19 73 HIS A N 1
ATOM 568 C CA . HIS A 1 73 ? 11.214 3.672 -27.533 1.00 69.19 73 HIS A CA 1
ATOM 569 C C . HIS A 1 73 ? 12.217 3.986 -26.419 1.00 69.19 73 HIS A C 1
ATOM 571 O O . HIS A 1 73 ? 13.365 3.557 -26.500 1.00 69.19 73 HIS A O 1
ATOM 577 N N . PHE A 1 74 ? 11.798 4.691 -25.363 1.00 66.56 74 PHE A N 1
ATOM 578 C CA . PHE A 1 74 ? 12.673 4.995 -24.229 1.00 66.56 74 PHE A CA 1
ATOM 579 C C . PHE A 1 74 ? 13.028 3.722 -23.453 1.00 66.56 74 PHE A C 1
ATOM 581 O O . PHE A 1 74 ? 14.194 3.488 -23.144 1.00 66.56 74 PHE A O 1
ATOM 588 N N . LEU A 1 75 ? 12.036 2.856 -23.211 1.00 63.31 75 LEU A N 1
ATOM 589 C CA . LEU A 1 75 ? 12.244 1.545 -22.591 1.00 63.31 75 LEU A CA 1
ATOM 590 C C . LEU A 1 75 ? 13.142 0.647 -23.447 1.00 63.31 75 LEU A C 1
ATOM 592 O O . LEU A 1 75 ? 14.063 0.036 -22.911 1.00 63.31 75 LEU A O 1
ATOM 596 N N . PHE A 1 76 ? 12.924 0.603 -24.764 1.00 65.62 76 PHE A N 1
ATOM 597 C CA . PHE A 1 76 ? 13.754 -0.196 -25.665 1.00 65.62 76 PHE A CA 1
ATOM 598 C C . PHE A 1 76 ? 15.208 0.299 -25.694 1.00 65.62 76 PHE A C 1
ATOM 600 O O . PHE A 1 76 ? 16.123 -0.497 -25.512 1.00 65.62 76 PHE A O 1
ATOM 607 N N . CYS A 1 77 ? 15.440 1.609 -25.823 1.00 64.06 77 CYS A N 1
ATOM 608 C CA . CYS A 1 77 ? 16.799 2.153 -25.869 1.00 64.06 77 CYS A CA 1
ATOM 609 C C . CYS A 1 77 ? 17.560 2.059 -24.540 1.00 64.06 77 CYS A C 1
ATOM 611 O O . CYS A 1 77 ? 18.786 2.012 -24.572 1.00 64.06 77 CYS A O 1
ATOM 613 N N . TYR A 1 78 ? 16.880 2.004 -23.390 1.00 65.31 78 TYR A N 1
ATOM 614 C CA . TYR A 1 78 ? 17.543 1.795 -22.097 1.00 65.31 78 TYR A CA 1
ATOM 615 C C . TYR A 1 78 ? 17.751 0.316 -21.748 1.00 65.31 78 TYR A C 1
ATOM 617 O O . TYR A 1 78 ? 18.821 -0.037 -21.258 1.00 65.31 78 TYR A O 1
ATOM 625 N N . LEU A 1 79 ? 16.772 -0.566 -21.994 1.00 66.38 79 LEU A N 1
ATOM 626 C CA . LEU A 1 79 ? 16.907 -1.989 -21.647 1.00 66.38 79 LEU A CA 1
ATOM 627 C C . LEU A 1 79 ? 17.784 -2.774 -22.629 1.00 66.38 79 LEU A C 1
ATOM 629 O O . LEU A 1 79 ? 18.475 -3.698 -22.203 1.00 66.38 79 LEU A O 1
ATOM 633 N N . TRP A 1 80 ? 17.776 -2.420 -23.916 1.00 64.25 80 TRP A N 1
ATOM 634 C CA . TRP A 1 80 ? 18.553 -3.117 -24.944 1.00 64.25 80 TRP A CA 1
ATOM 635 C C . TRP A 1 80 ? 20.069 -3.149 -24.665 1.00 64.25 80 TRP A C 1
ATOM 637 O O . TRP A 1 80 ? 20.635 -4.242 -24.659 1.00 64.25 80 TRP A O 1
ATOM 647 N N . PRO A 1 81 ? 20.748 -2.022 -24.362 1.00 65.69 81 PRO A N 1
ATOM 648 C CA . PRO A 1 81 ? 22.181 -2.044 -24.063 1.00 65.69 81 PRO A CA 1
ATOM 649 C C . PRO A 1 81 ? 22.510 -2.761 -22.749 1.00 65.69 81 PRO A C 1
ATOM 651 O O . PRO A 1 81 ? 23.576 -3.357 -22.645 1.00 65.69 81 PRO A O 1
ATOM 654 N N . ILE A 1 82 ? 21.603 -2.755 -21.764 1.00 66.38 82 ILE A N 1
ATOM 655 C CA . ILE A 1 82 ? 21.791 -3.487 -20.502 1.00 66.38 82 ILE A CA 1
ATOM 656 C C . ILE A 1 82 ? 21.757 -4.996 -20.758 1.00 66.38 82 ILE A C 1
ATOM 658 O O . ILE A 1 82 ? 22.641 -5.706 -20.291 1.00 66.38 82 ILE A O 1
ATOM 662 N N . ALA A 1 83 ? 20.781 -5.485 -21.529 1.00 63.28 83 ALA A N 1
ATOM 663 C CA . ALA A 1 83 ? 20.705 -6.897 -21.903 1.00 63.28 83 ALA A CA 1
ATOM 664 C C . ALA A 1 83 ? 21.977 -7.359 -22.637 1.00 63.28 83 ALA A C 1
ATOM 666 O O . ALA A 1 83 ? 22.518 -8.413 -22.314 1.00 63.28 83 ALA A O 1
ATOM 667 N N . LEU A 1 84 ? 22.494 -6.522 -23.542 1.00 65.31 84 LEU A N 1
ATOM 668 C CA . LEU A 1 84 ? 23.711 -6.777 -24.320 1.00 65.31 84 LEU A CA 1
ATOM 669 C C . LEU A 1 84 ? 24.978 -6.852 -23.446 1.00 65.31 84 LEU A C 1
ATOM 671 O O . LEU A 1 84 ? 25.873 -7.653 -23.710 1.00 65.31 84 LEU A O 1
ATOM 675 N N . LEU A 1 85 ? 25.022 -6.062 -22.368 1.00 63.12 85 LEU A N 1
ATOM 676 C CA . LEU A 1 85 ? 26.095 -6.067 -21.366 1.00 63.12 85 LEU A CA 1
ATOM 677 C C . LEU A 1 85 ? 26.138 -7.378 -20.563 1.00 63.12 85 LEU A C 1
ATOM 679 O O . LEU A 1 85 ? 27.215 -7.809 -20.157 1.00 63.12 85 LEU A O 1
ATOM 683 N N . PHE A 1 86 ? 24.985 -8.024 -20.356 1.00 60.66 86 PHE A N 1
ATOM 684 C CA . PHE A 1 86 ? 24.877 -9.291 -19.623 1.00 60.66 86 PHE A CA 1
ATOM 685 C C . PHE A 1 86 ? 25.099 -10.536 -20.492 1.00 60.66 86 PHE A C 1
ATOM 687 O O . PHE A 1 86 ? 25.540 -11.555 -19.965 1.00 60.66 86 PHE A O 1
ATOM 694 N N . THR A 1 87 ? 24.827 -10.480 -21.799 1.00 63.28 87 THR A N 1
ATOM 695 C CA . THR A 1 87 ? 25.092 -11.597 -22.730 1.00 63.28 87 THR A CA 1
ATOM 696 C C . THR A 1 87 ? 26.544 -11.685 -23.200 1.00 63.28 87 THR A C 1
ATOM 698 O O . THR A 1 87 ? 26.920 -12.695 -23.781 1.00 63.28 87 THR A O 1
ATOM 701 N N . GLY A 1 88 ? 27.382 -10.678 -22.928 1.00 56.31 88 GLY A N 1
ATOM 702 C CA . GLY A 1 88 ? 28.816 -10.718 -23.246 1.00 56.31 88 GLY A CA 1
ATOM 703 C C . GLY A 1 88 ? 29.165 -10.498 -24.725 1.00 56.31 88 GLY A C 1
ATOM 704 O O . GLY A 1 88 ? 30.344 -10.483 -25.066 1.00 56.31 88 GLY A O 1
ATOM 705 N N . ASP A 1 89 ? 28.176 -10.246 -25.587 1.00 53.78 89 ASP A N 1
ATOM 706 C CA . ASP A 1 89 ? 28.340 -9.997 -27.029 1.00 53.78 89 ASP A CA 1
ATOM 707 C C . ASP A 1 89 ? 28.746 -8.543 -27.341 1.00 53.78 89 ASP A C 1
ATOM 709 O O . ASP A 1 89 ? 28.229 -7.900 -28.259 1.00 53.78 89 ASP A O 1
ATOM 713 N N . ILE A 1 90 ? 29.683 -7.982 -26.575 1.00 57.50 90 ILE A N 1
ATOM 714 C CA . ILE A 1 90 ? 30.265 -6.680 -26.912 1.00 57.50 90 ILE A CA 1
ATOM 715 C C . ILE A 1 90 ? 31.339 -6.924 -27.975 1.00 57.50 90 ILE A C 1
ATOM 717 O O . ILE A 1 90 ? 32.501 -7.181 -27.663 1.00 57.50 90 ILE A O 1
ATOM 721 N N . ILE A 1 91 ? 30.956 -6.849 -29.251 1.00 55.28 91 ILE A N 1
ATOM 722 C CA . ILE A 1 91 ? 31.910 -6.842 -30.365 1.00 55.28 91 ILE A CA 1
ATOM 723 C C . ILE A 1 91 ? 32.639 -5.491 -30.343 1.00 55.28 91 ILE A C 1
ATOM 725 O O . ILE A 1 91 ? 32.184 -4.505 -30.919 1.00 55.28 91 ILE A O 1
ATOM 729 N N . TYR A 1 92 ? 33.770 -5.427 -29.638 1.00 51.00 92 TYR A N 1
ATOM 730 C CA . TYR A 1 92 ? 34.658 -4.268 -29.659 1.00 51.00 92 TYR A CA 1
ATOM 731 C C . TYR A 1 92 ? 35.477 -4.293 -30.952 1.00 51.00 92 TYR A C 1
ATOM 733 O O . TYR A 1 92 ? 36.481 -4.998 -31.055 1.00 51.00 92 TYR A O 1
ATOM 741 N N . ASN A 1 93 ? 35.037 -3.547 -31.966 1.00 50.31 93 ASN A N 1
ATOM 742 C CA . ASN A 1 93 ? 35.845 -3.327 -33.159 1.00 50.31 93 ASN A CA 1
ATOM 743 C C . ASN A 1 93 ? 36.826 -2.172 -32.893 1.00 50.31 93 ASN A C 1
ATOM 745 O O . ASN A 1 93 ? 36.430 -1.007 -32.880 1.00 50.31 93 ASN A O 1
ATOM 749 N N . VAL A 1 94 ? 38.096 -2.519 -32.656 1.00 57.62 94 VAL A N 1
ATOM 750 C CA . VAL A 1 94 ? 39.194 -1.585 -32.336 1.00 57.62 94 VAL A CA 1
ATOM 751 C C . VAL A 1 94 ? 39.383 -0.528 -33.432 1.00 57.62 94 VAL A C 1
ATOM 753 O O . VAL A 1 94 ? 39.756 0.606 -33.133 1.00 57.62 94 VAL A O 1
ATOM 756 N N . ASP A 1 95 ? 39.069 -0.872 -34.682 1.00 56.09 95 ASP A N 1
ATOM 757 C CA . ASP A 1 95 ? 39.324 -0.017 -35.843 1.00 56.09 95 ASP A CA 1
ATOM 758 C C . ASP A 1 95 ? 38.262 1.073 -36.032 1.00 56.09 95 ASP A C 1
ATOM 760 O O . ASP A 1 95 ? 38.496 2.062 -36.724 1.00 56.09 95 ASP A O 1
ATOM 764 N N . ASN A 1 96 ? 37.087 0.924 -35.414 1.00 51.94 96 ASN A N 1
ATOM 765 C CA . ASN A 1 96 ? 35.932 1.767 -35.696 1.00 51.94 96 ASN A CA 1
ATOM 766 C C . ASN A 1 96 ? 35.394 2.409 -34.413 1.00 51.94 96 ASN A C 1
ATOM 768 O O . ASN A 1 96 ? 34.276 2.106 -34.013 1.00 51.94 96 ASN A O 1
ATOM 772 N N . GLN A 1 97 ? 36.174 3.312 -33.794 1.00 49.38 97 GLN A N 1
ATOM 773 C CA . GLN A 1 97 ? 35.886 4.100 -32.565 1.00 49.38 97 GLN A CA 1
ATOM 774 C C . GLN A 1 97 ? 34.536 4.865 -32.527 1.00 49.38 97 GLN A C 1
ATOM 776 O O . GLN A 1 97 ? 34.297 5.718 -31.671 1.00 49.38 97 GLN A O 1
ATOM 781 N N . ILE A 1 98 ? 33.629 4.592 -33.451 1.00 46.38 98 ILE A N 1
ATOM 782 C CA . ILE A 1 98 ? 32.243 5.008 -33.443 1.00 46.38 98 ILE A CA 1
ATOM 783 C C . ILE A 1 98 ? 31.505 4.054 -32.507 1.00 46.38 98 ILE A C 1
ATOM 785 O O . ILE A 1 98 ? 31.147 2.934 -32.868 1.00 46.38 98 ILE A O 1
ATOM 789 N N . TYR A 1 99 ? 31.259 4.513 -31.282 1.00 49.12 99 TYR A N 1
ATOM 790 C CA . TYR A 1 99 ? 30.263 3.896 -30.420 1.00 49.12 99 TYR A CA 1
ATOM 791 C C . TYR A 1 99 ? 29.001 3.618 -31.237 1.00 49.12 99 TYR A C 1
ATOM 793 O O . TYR A 1 99 ? 28.496 4.497 -31.941 1.00 49.12 99 TYR A O 1
ATOM 801 N N . GLN A 1 100 ? 28.435 2.429 -31.072 1.00 46.44 100 GLN A N 1
ATOM 802 C CA . GLN A 1 100 ? 27.104 2.052 -31.543 1.00 46.44 100 GLN A CA 1
ATOM 803 C C . GLN A 1 100 ? 26.001 2.828 -30.772 1.00 46.44 100 GLN A C 1
ATOM 805 O O . GLN A 1 100 ? 24.977 2.287 -30.380 1.00 46.44 100 GLN A O 1
ATOM 810 N N . LEU A 1 101 ? 26.220 4.126 -30.537 1.00 46.59 101 LEU A N 1
ATOM 811 C CA . LEU A 1 101 ? 25.295 5.134 -30.021 1.00 46.59 101 LEU A CA 1
ATOM 812 C C . LEU A 1 101 ? 24.300 5.600 -31.103 1.00 46.59 101 LEU A C 1
ATOM 814 O O . LEU A 1 101 ? 23.406 6.396 -30.823 1.00 46.59 101 LEU A O 1
ATOM 818 N N . PHE A 1 102 ? 24.422 5.094 -32.334 1.00 46.31 102 PHE A N 1
ATOM 819 C CA . PHE A 1 102 ? 23.619 5.484 -33.496 1.00 46.31 102 PHE A CA 1
ATOM 820 C C . PHE A 1 102 ? 22.486 4.491 -33.818 1.00 46.31 102 PHE A C 1
ATOM 822 O O . PHE A 1 102 ? 22.258 4.164 -34.974 1.00 46.31 102 PHE A O 1
ATOM 829 N N . ILE A 1 103 ? 21.784 3.965 -32.807 1.00 50.38 103 ILE A N 1
ATOM 830 C CA . ILE A 1 103 ? 20.578 3.136 -33.040 1.00 50.38 103 ILE A CA 1
ATOM 831 C C . ILE A 1 103 ? 19.306 3.763 -32.444 1.00 50.38 103 ILE A C 1
ATOM 833 O O . ILE A 1 103 ? 18.204 3.41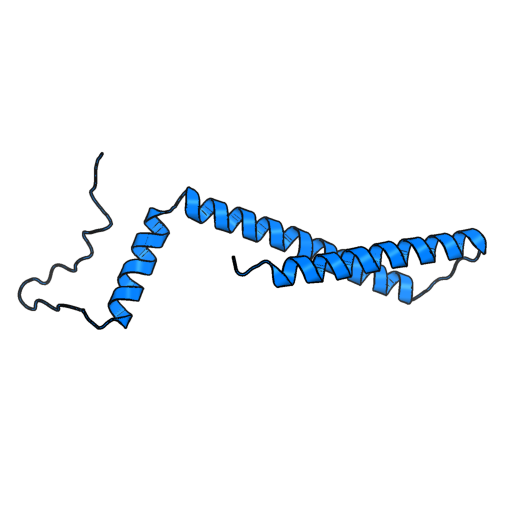6 -32.851 1.00 50.38 103 ILE A O 1
ATOM 837 N N . CYS A 1 104 ? 19.413 4.775 -31.573 1.00 49.78 104 CYS A N 1
ATOM 838 C CA . CYS A 1 104 ? 18.233 5.484 -31.050 1.00 49.78 104 CYS A CA 1
ATOM 839 C C . CYS A 1 104 ? 17.912 6.800 -31.791 1.00 49.78 104 CYS A C 1
ATOM 841 O O . CYS A 1 104 ? 17.062 7.577 -31.359 1.00 49.78 104 CYS A O 1
ATOM 843 N N . ARG A 1 105 ? 18.593 7.086 -32.908 1.00 44.97 105 ARG A N 1
ATOM 844 C CA . ARG A 1 105 ? 18.309 8.238 -33.772 1.00 44.97 105 ARG A CA 1
ATOM 845 C C . ARG A 1 105 ? 18.253 7.730 -35.209 1.00 44.97 105 ARG A C 1
ATOM 847 O O . ARG A 1 105 ? 19.226 7.150 -35.668 1.00 44.97 105 ARG A O 1
ATOM 854 N N . VAL A 1 106 ? 17.151 8.023 -35.899 1.00 48.69 106 VAL A N 1
ATOM 855 C CA . VAL A 1 106 ? 16.888 7.759 -37.329 1.00 48.69 106 VAL A CA 1
ATOM 856 C C . VAL A 1 106 ? 16.219 6.406 -37.637 1.00 48.69 106 VAL A C 1
ATOM 858 O O . VAL A 1 106 ? 16.819 5.497 -38.192 1.00 48.69 106 VAL A O 1
ATOM 861 N N . VAL A 1 107 ? 14.909 6.341 -37.385 1.00 41.12 107 VAL A N 1
ATOM 862 C CA . VAL A 1 107 ? 13.967 5.805 -38.383 1.00 41.12 107 VAL A CA 1
ATOM 863 C C . VAL A 1 107 ? 12.927 6.904 -38.625 1.00 41.12 107 VAL A C 1
ATOM 865 O O . VAL A 1 107 ? 12.042 7.081 -37.788 1.00 41.12 107 VAL A O 1
ATOM 868 N N . PRO A 1 108 ? 13.058 7.734 -39.675 1.00 46.09 108 PRO A N 1
ATOM 869 C CA . PRO A 1 108 ? 11.918 8.480 -40.174 1.00 46.09 108 PRO A CA 1
ATOM 870 C C . PRO A 1 108 ? 10.975 7.481 -40.855 1.00 46.09 108 PRO A C 1
ATOM 872 O O . PRO A 1 108 ? 11.430 6.567 -41.544 1.00 46.09 108 PRO A O 1
ATOM 875 N N . ILE A 1 109 ? 9.684 7.640 -40.570 1.00 42.88 109 ILE A N 1
ATOM 876 C CA . ILE A 1 109 ? 8.562 6.946 -41.219 1.00 42.88 109 ILE A CA 1
ATOM 877 C C . ILE A 1 109 ? 8.637 7.141 -42.735 1.00 42.88 109 ILE A C 1
ATOM 879 O O . ILE A 1 109 ? 8.961 8.280 -43.148 1.00 42.88 109 ILE A O 1
#

Sequence (109 aa):
MLLSADSCLTALVFASDMLGMGVFALQNDLKHIQFRDSFCIFRCYVGVVSCTAFNGSFLLQAVYRYFIVVYPHFLFCYLWPIALLFTGDIIYNVDNQIYQLFICRVVPI

Radius of gyration: 26.39 Å; chains: 1; bounding box: 67×20×66 Å

Organism: NCBI:txid392030

pLDDT: mean 75.34, std 17.09, range [41.12, 95.62]

Foldseek 3Di:
DPLPPQLVVLVVQLVVLVVVVVVVVVVCVVVVDDDPDPVVVVSVVSNVVSVCSNVVSVVVVVVVVVCCVVPVLVCCVVVVVVVVVVVVPPPDDVVDPDPPPPPSDDDDD

Secondary structure (DSSP, 8-state):
-TTHHHHHHHHHHHHHHHHHHHHHHHHHHHHT-----HHHHHHHHHHHHHHHHHHHHHHHHHHHHHHHHH-HHHHHHHHHHHHHHHH------TT----S-TTSS----